Protein AF-A0A956TDM4-F1 (afdb_monomer_lite)

Secondary structure (DSSP, 8-state):
-----S-----------------------------------------S----S-GGG--TTS-TTT-HHHHHHHHHHTT----TT-S--SHHHHHHHHHHHHHHHHHHHHHH---STTSSGGG-

Foldseek 3Di:
DDDDDDDDDDDDDDDDDPDDDPDPPPPPPPPPDDPDDPPPDPPPPPPDDPPPQPPQQADCVDDCVVPVCCRRGVSVVVPDDDDPVDPDDDPVVVVVVVVVVVVVVLVVVLVVDVDDPPDPSVVD

Radius of gyration: 35.26 Å; chains: 1; bounding box: 43×90×80 Å

Structure (mmCIF, N/CA/C/O backbone):
data_AF-A0A956TDM4-F1
#
_entry.id   AF-A0A956TDM4-F1
#
loop_
_atom_site.group_PDB
_atom_site.id
_atom_site.type_symbol
_atom_site.label_atom_id
_atom_site.label_alt_id
_atom_site.label_comp_id
_atom_site.label_asym_id
_atom_site.label_entity_id
_atom_site.label_seq_id
_atom_site.pdbx_PDB_ins_code
_atom_site.Cartn_x
_atom_site.Cartn_y
_atom_site.Cartn_z
_atom_site.occupancy
_atom_site.B_iso_or_equiv
_atom_site.auth_seq_id
_atom_site.auth_comp_id
_atom_site.auth_asym_id
_atom_site.auth_atom_id
_atom_site.pdbx_PDB_model_num
ATOM 1 N N . MET A 1 1 ? 9.990 77.375 64.146 1.00 38.19 1 MET A N 1
ATOM 2 C CA . MET A 1 1 ? 9.140 78.031 63.125 1.00 38.19 1 MET A CA 1
ATOM 3 C C . MET A 1 1 ? 9.851 77.909 61.780 1.00 38.19 1 MET A C 1
ATOM 5 O O . MET A 1 1 ? 10.966 78.390 61.718 1.00 38.19 1 MET A O 1
ATOM 9 N N . ASN A 1 2 ? 9.431 77.208 60.713 1.00 35.41 2 ASN A N 1
ATOM 10 C CA . ASN A 1 2 ? 8.100 76.896 60.156 1.00 35.41 2 ASN A CA 1
ATOM 11 C C . ASN A 1 2 ? 7.187 78.137 60.166 1.00 35.41 2 ASN A C 1
ATOM 13 O O . ASN A 1 2 ? 7.035 78.739 61.220 1.00 35.41 2 ASN A O 1
ATOM 17 N N . ILE A 1 3 ? 6.577 78.579 59.063 1.00 32.47 3 ILE A N 1
ATOM 18 C CA . ILE A 1 3 ? 5.670 77.801 58.210 1.00 32.47 3 ILE A CA 1
ATOM 19 C C . ILE A 1 3 ? 5.597 78.418 56.792 1.00 32.47 3 ILE A C 1
ATOM 21 O O . ILE A 1 3 ? 5.460 79.624 56.645 1.00 32.47 3 ILE A O 1
ATOM 25 N N . GLN A 1 4 ? 5.593 77.530 55.793 1.00 33.12 4 GLN A N 1
ATOM 26 C CA . GLN A 1 4 ? 5.008 77.675 54.449 1.00 33.12 4 GLN A CA 1
ATOM 27 C C . GLN A 1 4 ? 5.740 78.515 53.403 1.00 33.12 4 GLN A C 1
ATOM 29 O O . GLN A 1 4 ? 5.851 79.728 53.448 1.00 33.12 4 GLN A O 1
ATOM 34 N N . MET A 1 5 ? 6.362 77.800 52.472 1.00 45.62 5 MET A N 1
ATOM 35 C CA . MET A 1 5 ? 5.749 77.357 51.206 1.00 45.62 5 MET A CA 1
ATOM 36 C C . MET A 1 5 ? 6.026 78.409 50.156 1.00 45.62 5 MET A C 1
ATOM 38 O O . MET A 1 5 ? 5.180 79.224 49.832 1.00 45.62 5 MET A O 1
ATOM 42 N N . LEU A 1 6 ? 7.228 78.357 49.613 1.00 45.72 6 LEU A N 1
ATOM 43 C CA . LEU A 1 6 ? 7.394 78.250 48.175 1.00 45.72 6 LEU A CA 1
ATOM 44 C C . LEU A 1 6 ? 8.882 78.031 47.932 1.00 45.72 6 LEU A C 1
ATOM 46 O O . LEU A 1 6 ? 9.715 78.791 48.411 1.00 45.72 6 LEU A O 1
ATOM 50 N N . ASN A 1 7 ? 9.191 76.993 47.169 1.00 40.78 7 ASN A N 1
ATOM 51 C CA . ASN A 1 7 ? 10.500 76.720 46.582 1.00 40.78 7 ASN A CA 1
ATOM 52 C C . ASN A 1 7 ? 11.543 76.101 47.511 1.00 40.78 7 ASN A C 1
ATOM 54 O O 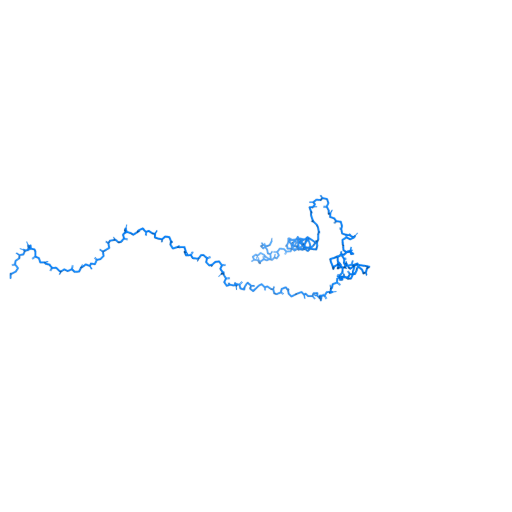. ASN A 1 7 ? 12.471 76.755 47.984 1.00 40.78 7 ASN A O 1
ATOM 58 N N . ARG A 1 8 ? 11.481 74.771 47.636 1.00 48.47 8 ARG A N 1
ATOM 59 C CA . ARG A 1 8 ? 12.685 73.975 47.874 1.00 48.47 8 ARG A CA 1
ATOM 60 C C . ARG A 1 8 ? 12.727 72.754 46.966 1.00 48.47 8 ARG A C 1
ATOM 62 O O . ARG A 1 8 ? 11.853 71.898 46.986 1.00 48.47 8 ARG A O 1
ATOM 69 N N . ASN A 1 9 ? 13.783 72.747 46.171 1.00 40.12 9 ASN A N 1
ATOM 70 C CA . ASN A 1 9 ? 14.250 71.679 45.312 1.00 40.12 9 ASN A CA 1
ATOM 71 C C . ASN A 1 9 ? 14.445 70.332 46.043 1.00 40.12 9 ASN A C 1
ATOM 73 O O . ASN A 1 9 ? 14.740 70.305 47.236 1.00 40.12 9 ASN A O 1
ATOM 77 N N . LEU A 1 10 ? 14.421 69.260 45.239 1.00 45.34 10 LEU A N 1
ATOM 78 C CA . LEU A 1 10 ? 14.871 67.883 45.500 1.00 45.34 10 LEU A CA 1
ATOM 79 C C . LEU A 1 10 ? 14.015 66.996 46.428 1.00 45.34 10 LEU A C 1
ATOM 81 O O . LEU A 1 10 ? 14.300 66.841 47.610 1.00 45.34 10 LEU A O 1
ATOM 85 N N . ALA A 1 11 ? 13.100 66.230 45.827 1.00 37.06 11 ALA A N 1
ATOM 86 C CA . ALA A 1 11 ? 12.862 64.848 46.242 1.00 37.06 11 ALA A CA 1
ATOM 87 C C . ALA A 1 11 ? 12.456 63.987 45.034 1.00 37.06 11 ALA A C 1
ATOM 89 O O . ALA A 1 11 ? 11.389 64.164 44.461 1.00 37.06 11 ALA A O 1
ATOM 90 N N . LEU A 1 12 ? 13.346 63.059 44.675 1.00 43.34 12 LEU A N 1
ATOM 91 C CA . LEU A 1 12 ? 13.085 61.808 43.962 1.00 43.34 12 LEU A CA 1
ATOM 92 C C . LEU A 1 12 ? 12.216 61.871 42.691 1.00 43.34 12 LEU A C 1
ATOM 94 O O . LEU A 1 12 ? 11.005 61.671 42.718 1.00 43.34 12 LEU A O 1
ATOM 98 N N . ALA A 1 13 ? 12.891 61.934 41.541 1.00 45.09 13 ALA A N 1
ATOM 99 C CA . ALA A 1 13 ? 12.366 61.388 40.296 1.00 45.09 13 ALA A CA 1
ATOM 100 C C . ALA A 1 13 ? 12.082 59.881 40.474 1.00 45.09 13 ALA A C 1
ATOM 102 O O . ALA A 1 13 ? 12.990 59.049 40.473 1.00 45.09 13 ALA A O 1
ATOM 103 N N . ARG A 1 14 ? 10.810 59.525 40.663 1.00 51.81 14 ARG A N 1
ATOM 104 C CA . ARG A 1 14 ? 10.321 58.144 40.659 1.00 51.81 14 ARG A CA 1
ATOM 105 C C . ARG A 1 14 ? 8.981 58.085 39.921 1.00 51.81 14 ARG A C 1
ATOM 107 O O . ARG A 1 14 ? 8.008 58.650 40.399 1.00 51.81 14 ARG A O 1
ATOM 114 N N . ARG A 1 15 ? 8.969 57.271 38.853 1.00 44.25 15 ARG A N 1
ATOM 115 C CA . ARG A 1 15 ? 7.816 56.649 38.154 1.00 44.25 15 ARG A CA 1
ATOM 116 C C . ARG A 1 15 ? 7.076 57.560 37.157 1.00 44.25 15 ARG A C 1
ATOM 118 O O . ARG A 1 15 ? 6.467 58.541 37.541 1.00 44.25 15 ARG A O 1
ATOM 125 N N . ALA A 1 16 ? 7.284 57.326 35.855 1.00 42.00 16 ALA A N 1
ATOM 126 C CA . ALA A 1 16 ? 6.463 56.477 34.957 1.00 42.00 16 ALA A CA 1
ATOM 127 C C . ALA A 1 16 ? 5.384 57.336 34.256 1.00 42.00 16 ALA A C 1
ATOM 129 O O . ALA A 1 16 ? 4.594 57.982 34.921 1.00 42.00 16 ALA A O 1
ATOM 130 N N . CYS A 1 17 ? 5.349 57.481 32.932 1.00 35.09 17 CYS A N 1
ATOM 131 C CA . CYS A 1 17 ? 5.120 56.419 31.955 1.00 35.09 17 CYS A CA 1
ATOM 132 C C . CYS A 1 17 ? 6.031 56.551 30.726 1.00 35.09 17 CYS A C 1
ATOM 134 O O . CYS A 1 17 ? 6.034 57.568 30.037 1.00 35.09 17 CYS A O 1
ATOM 136 N N . ALA A 1 18 ? 6.764 55.481 30.426 1.00 47.44 18 ALA A N 1
ATOM 137 C CA . ALA A 1 18 ? 7.431 55.277 29.149 1.00 47.44 18 ALA A CA 1
ATOM 138 C C . ALA A 1 18 ? 6.398 54.734 28.146 1.00 47.44 18 ALA A C 1
ATOM 140 O O . ALA A 1 18 ? 6.145 53.536 28.112 1.00 47.44 18 ALA A O 1
ATOM 141 N N . ALA A 1 19 ? 5.757 55.615 27.378 1.00 46.25 19 ALA A N 1
ATOM 142 C CA . ALA A 1 19 ? 4.799 55.229 26.334 1.00 46.25 19 ALA A CA 1
ATOM 143 C C . ALA A 1 19 ? 5.049 55.963 25.008 1.00 46.25 19 ALA A C 1
ATOM 145 O O . ALA A 1 19 ? 4.124 56.235 24.252 1.00 46.25 19 ALA A O 1
ATOM 146 N N . CYS A 1 20 ? 6.305 56.303 24.716 1.00 40.69 20 CYS A N 1
ATOM 147 C CA . CYS A 1 20 ? 6.675 56.789 23.393 1.00 40.69 20 CYS A CA 1
ATOM 148 C C . CYS A 1 20 ? 8.077 56.297 23.028 1.00 40.69 20 CYS A C 1
ATOM 150 O O . CYS A 1 20 ? 9.061 57.029 23.084 1.00 40.69 20 CYS A O 1
ATOM 152 N N . GLN A 1 21 ? 8.161 55.011 22.699 1.00 46.41 21 GLN A N 1
ATOM 153 C CA . GLN A 1 21 ? 9.193 54.497 21.810 1.00 46.41 21 GLN A CA 1
ATOM 154 C C . GLN A 1 21 ? 8.482 53.719 20.699 1.00 46.41 21 GLN A C 1
ATOM 156 O O . GLN A 1 21 ? 7.604 52.909 21.011 1.00 46.41 21 GLN A O 1
ATOM 161 N N . PRO A 1 22 ? 8.818 53.967 19.419 1.00 41.00 22 PRO A N 1
ATOM 162 C CA . PRO A 1 22 ? 8.337 53.132 18.333 1.00 41.00 22 PRO A CA 1
ATOM 163 C C . PRO A 1 22 ? 8.829 51.709 18.595 1.00 41.00 22 PRO A C 1
ATOM 165 O O . PRO A 1 22 ? 10.025 51.482 18.796 1.00 41.00 22 PRO A O 1
ATOM 168 N N . GLN A 1 23 ? 7.884 50.774 18.648 1.00 36.34 23 GLN A N 1
ATOM 169 C CA . GLN A 1 23 ? 8.161 49.348 18.703 1.00 36.34 23 GLN A CA 1
ATOM 170 C C . GLN A 1 23 ? 9.026 49.019 17.480 1.00 36.34 23 GLN A C 1
ATOM 172 O O . GLN A 1 23 ? 8.543 49.029 16.351 1.00 36.34 23 GLN A O 1
ATOM 177 N N . ARG A 1 24 ? 10.326 48.781 17.684 1.00 41.50 24 ARG A N 1
ATOM 178 C CA . ARG A 1 24 ? 11.063 47.939 16.746 1.00 41.50 24 ARG A CA 1
ATOM 179 C C . ARG A 1 24 ? 10.437 46.569 16.911 1.00 41.50 24 ARG A C 1
ATOM 181 O O . ARG A 1 24 ? 10.501 46.018 18.006 1.00 41.50 24 ARG A O 1
ATOM 188 N N . GLU A 1 25 ? 9.785 46.083 15.867 1.00 42.78 25 GLU A N 1
ATOM 189 C CA . GLU A 1 25 ? 9.378 44.690 15.782 1.00 42.78 25 GLU A CA 1
ATOM 190 C C . GLU A 1 25 ? 10.650 43.857 15.925 1.00 42.78 25 GLU A C 1
ATOM 192 O O . GLU A 1 25 ? 11.476 43.757 15.015 1.00 42.78 25 GLU A O 1
ATOM 197 N N . ASP A 1 26 ? 10.855 43.349 17.136 1.00 46.91 26 ASP A N 1
ATOM 198 C CA . ASP A 1 26 ? 11.736 42.231 17.380 1.00 46.91 26 ASP A CA 1
ATOM 199 C C . ASP A 1 26 ? 11.176 41.112 16.509 1.00 46.91 26 ASP A C 1
ATOM 201 O O . ASP A 1 26 ? 10.111 40.556 16.787 1.00 46.91 26 ASP A O 1
ATOM 205 N N . THR A 1 27 ? 11.852 40.831 15.396 1.00 45.53 27 THR A N 1
ATOM 206 C CA . THR A 1 27 ? 11.679 39.577 14.666 1.00 45.53 27 THR A CA 1
ATOM 207 C C . THR A 1 27 ? 12.272 38.485 15.546 1.00 45.53 27 THR A C 1
ATOM 209 O O . THR A 1 27 ? 13.290 37.871 15.232 1.00 45.53 27 THR A O 1
ATOM 212 N N . GLY A 1 28 ? 11.626 38.282 16.697 1.00 44.16 28 GLY A N 1
ATOM 213 C CA . GLY A 1 28 ? 11.857 37.181 17.594 1.00 44.16 28 GLY A CA 1
ATOM 214 C C . GLY A 1 28 ? 11.682 35.942 16.749 1.00 44.16 28 GLY A C 1
ATOM 215 O O . GLY A 1 28 ? 10.588 35.656 16.258 1.00 44.16 28 GLY A O 1
ATOM 216 N N . LYS A 1 29 ? 12.798 35.263 16.496 1.00 47.00 29 LYS A N 1
ATOM 217 C CA . LYS A 1 29 ? 12.801 33.959 15.857 1.00 47.00 29 LYS A CA 1
ATOM 218 C C . LYS A 1 29 ? 11.757 33.113 16.565 1.00 47.00 29 LYS A C 1
ATOM 220 O O . LYS A 1 29 ? 11.885 32.808 17.749 1.00 47.00 29 LYS A O 1
ATOM 225 N N . VAL A 1 30 ? 10.711 32.753 15.839 1.00 49.50 30 VAL A N 1
ATOM 226 C CA . VAL A 1 30 ? 9.825 31.681 16.260 1.00 49.50 30 VAL A CA 1
ATOM 227 C C . VAL A 1 30 ? 10.642 30.411 16.053 1.00 49.50 30 VAL A C 1
ATOM 229 O O . VAL A 1 30 ? 10.662 29.838 14.965 1.00 49.50 30 VAL A O 1
ATOM 232 N N . ASP A 1 31 ? 11.417 30.037 17.068 1.00 51.41 31 ASP A N 1
ATOM 233 C CA . ASP A 1 31 ? 12.149 28.779 17.089 1.00 51.41 31 ASP A CA 1
ATOM 234 C C . ASP A 1 31 ? 11.118 27.652 17.234 1.00 51.41 31 ASP A C 1
ATOM 236 O O . ASP A 1 31 ? 10.825 27.154 18.320 1.00 51.41 31 ASP A O 1
ATOM 240 N N . PHE A 1 32 ? 10.538 27.248 16.102 1.00 56.50 32 PHE A N 1
ATOM 241 C CA . PHE A 1 32 ? 9.802 25.996 15.953 1.00 56.50 32 PHE A CA 1
ATOM 242 C C . PHE A 1 32 ? 10.786 24.818 16.002 1.00 56.50 32 PHE A C 1
ATOM 244 O O . PHE A 1 32 ? 10.951 24.065 15.047 1.00 56.50 32 PHE A O 1
ATOM 251 N N . TYR A 1 33 ? 11.456 24.655 17.137 1.00 60.78 33 TYR A N 1
ATOM 252 C CA . TYR A 1 33 ? 12.060 23.397 17.535 1.00 60.78 33 TYR A CA 1
ATOM 253 C C . TYR A 1 33 ? 11.554 23.082 18.933 1.00 60.78 33 TYR A C 1
ATOM 255 O O . TYR A 1 33 ? 12.128 23.494 19.940 1.00 60.78 33 TYR A O 1
ATOM 263 N N . GLN A 1 34 ? 10.445 22.348 19.003 1.00 60.31 34 GLN A N 1
ATOM 264 C CA . GLN A 1 34 ? 10.175 21.616 20.229 1.00 60.31 34 GLN A CA 1
ATOM 265 C C . GLN A 1 34 ? 11.252 20.528 20.342 1.00 60.31 34 GLN A C 1
ATOM 267 O O . GLN A 1 34 ? 11.384 19.729 19.409 1.00 60.31 34 GLN A O 1
ATOM 272 N N . PRO A 1 35 ? 12.020 20.457 21.448 1.00 61.06 35 PRO A N 1
ATOM 273 C CA . PRO A 1 35 ? 12.745 19.235 21.746 1.00 61.06 35 PRO A CA 1
ATOM 274 C C . PRO A 1 35 ? 11.707 18.115 21.782 1.00 61.06 35 PRO A C 1
ATOM 276 O O . PRO A 1 35 ? 10.659 18.259 22.410 1.00 61.06 35 PRO A O 1
ATOM 279 N N . SER A 1 36 ? 11.966 17.039 21.043 1.00 66.00 36 SER A N 1
ATOM 280 C CA . SER A 1 36 ? 11.059 15.904 20.902 1.00 66.00 36 SER A CA 1
ATOM 281 C C . SER A 1 36 ? 10.541 15.453 22.268 1.00 66.00 36 SER A C 1
ATOM 283 O O . SER A 1 36 ? 11.268 14.807 23.028 1.00 66.00 36 SER A O 1
ATOM 285 N N . VAL A 1 37 ? 9.286 15.782 22.578 1.00 60.28 37 VAL A N 1
ATOM 286 C CA . VAL A 1 37 ? 8.566 15.164 23.685 1.00 60.28 37 VAL A CA 1
ATOM 287 C C . VAL A 1 37 ? 8.443 13.693 23.317 1.00 60.28 37 VAL A C 1
ATOM 289 O O . VAL A 1 37 ? 7.794 13.336 22.334 1.00 60.28 37 VAL A O 1
ATOM 292 N N . ARG A 1 38 ? 9.119 12.828 24.073 1.00 61.50 38 ARG A N 1
ATOM 293 C CA . ARG A 1 38 ? 8.938 11.388 23.944 1.00 61.50 38 ARG A CA 1
ATOM 294 C C . ARG A 1 38 ? 7.564 11.070 24.521 1.00 61.50 38 ARG A C 1
ATOM 296 O O . ARG A 1 38 ? 7.412 10.981 25.733 1.00 61.50 38 ARG A O 1
ATOM 303 N N . LEU A 1 39 ? 6.564 10.919 23.658 1.00 58.31 39 LEU A N 1
ATOM 304 C CA . LEU A 1 39 ? 5.362 10.192 24.037 1.00 58.31 39 LEU A CA 1
ATOM 305 C C . LEU A 1 39 ? 5.814 8.748 24.250 1.00 58.31 39 LEU A C 1
ATOM 307 O O . LEU A 1 39 ? 6.130 8.046 23.288 1.00 58.31 39 LEU A O 1
ATOM 311 N N . GLU A 1 40 ? 5.943 8.330 25.506 1.00 58.28 40 GLU A N 1
ATOM 312 C CA . GLU A 1 40 ? 6.150 6.928 25.866 1.00 58.28 40 GLU A CA 1
ATOM 313 C C . GLU A 1 40 ? 4.850 6.162 25.586 1.00 58.28 40 GLU A C 1
ATOM 315 O O . GLU A 1 40 ? 4.106 5.782 26.481 1.00 58.28 40 GLU A O 1
ATOM 320 N N . GLY A 1 41 ? 4.537 6.003 24.300 1.00 67.56 41 GLY A N 1
ATOM 321 C CA . GLY A 1 41 ? 3.537 5.058 23.836 1.00 67.56 41 GLY A CA 1
ATOM 322 C C . GLY A 1 41 ? 4.080 3.630 23.937 1.00 67.56 41 GLY A C 1
ATOM 323 O O . GLY A 1 41 ? 5.302 3.434 23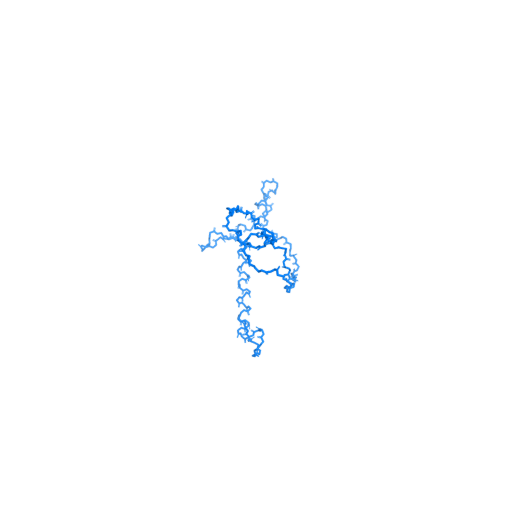.962 1.00 67.56 41 GLY A O 1
ATOM 324 N N . PRO A 1 42 ? 3.200 2.615 23.985 1.00 66.50 42 PRO A N 1
ATOM 325 C CA . PRO A 1 42 ? 3.623 1.223 23.951 1.00 66.50 42 PRO A CA 1
ATOM 326 C C . PRO A 1 42 ? 4.563 1.003 22.765 1.00 66.50 42 PRO A C 1
ATOM 328 O O . PRO A 1 42 ? 4.279 1.414 21.637 1.00 66.50 42 PRO A O 1
ATOM 331 N N . SER A 1 43 ? 5.712 0.372 23.020 1.00 60.41 43 SER A N 1
ATOM 332 C CA . SER A 1 43 ? 6.643 0.047 21.950 1.00 60.41 43 SER A CA 1
ATOM 333 C C . SER A 1 43 ? 5.963 -0.962 21.030 1.00 60.41 43 SER A C 1
ATOM 335 O O . SER A 1 43 ? 5.895 -2.148 21.361 1.00 60.41 43 SER A O 1
ATOM 337 N N . LEU A 1 44 ? 5.484 -0.507 19.873 1.00 62.41 44 LEU A N 1
ATOM 338 C CA . LEU A 1 44 ? 5.113 -1.372 18.760 1.00 62.41 44 LEU A CA 1
ATOM 339 C C . LEU A 1 44 ? 6.405 -1.951 18.179 1.00 62.41 44 LEU A C 1
ATOM 341 O O . LEU A 1 44 ? 6.851 -1.585 17.094 1.00 62.41 44 LEU A O 1
ATOM 345 N N . ARG A 1 45 ? 7.077 -2.809 18.956 1.00 61.00 45 ARG A N 1
ATOM 346 C CA . ARG A 1 45 ? 8.167 -3.623 18.436 1.00 61.00 45 ARG A CA 1
ATOM 347 C C . ARG A 1 45 ? 7.543 -4.476 17.340 1.00 61.00 45 ARG A C 1
ATOM 349 O O . ARG A 1 45 ? 6.577 -5.178 17.640 1.00 61.00 45 ARG A O 1
ATOM 356 N N . PRO A 1 46 ? 8.052 -4.424 16.100 1.00 61.41 46 PRO A N 1
ATOM 357 C CA . PRO A 1 46 ? 7.617 -5.352 15.076 1.00 61.41 46 PRO A CA 1
ATOM 358 C C . PRO A 1 46 ? 7.829 -6.767 15.618 1.00 61.41 46 PRO A C 1
ATOM 360 O O . PRO A 1 46 ? 8.960 -7.190 15.843 1.00 61.41 46 PRO A O 1
ATOM 363 N N . THR A 1 47 ? 6.739 -7.465 15.919 1.00 62.44 47 THR A N 1
ATOM 364 C CA . THR A 1 47 ? 6.770 -8.855 16.394 1.00 62.44 47 THR A CA 1
ATOM 365 C C . THR A 1 47 ? 7.073 -9.815 15.248 1.00 62.44 47 THR A C 1
ATOM 367 O O . THR A 1 47 ? 7.517 -10.937 15.478 1.00 62.44 47 THR A O 1
ATOM 370 N N . ALA A 1 48 ? 6.881 -9.362 14.006 1.00 67.25 48 ALA A N 1
ATOM 371 C CA . ALA A 1 48 ? 7.236 -10.102 12.812 1.00 67.25 48 ALA A CA 1
ATOM 372 C C . ALA A 1 48 ? 8.714 -9.870 12.440 1.00 67.25 48 ALA A C 1
ATOM 374 O O . ALA A 1 48 ? 9.144 -8.714 12.346 1.00 67.25 48 ALA A O 1
ATOM 375 N N . PRO A 1 49 ? 9.494 -10.937 12.177 1.00 66.25 49 PRO A N 1
ATOM 376 C CA . PRO A 1 49 ? 10.826 -10.793 11.609 1.00 66.25 49 PRO A CA 1
ATOM 377 C C . PRO A 1 49 ? 10.741 -10.059 10.265 1.00 66.25 49 PRO A C 1
ATOM 379 O O . PRO A 1 49 ? 9.831 -10.299 9.468 1.00 66.25 49 PRO A O 1
ATOM 382 N N . TYR A 1 50 ? 11.698 -9.165 10.002 1.00 68.62 50 TYR A N 1
ATOM 383 C CA . TYR A 1 50 ? 11.817 -8.517 8.698 1.00 68.62 50 TYR A CA 1
ATOM 384 C C . TYR A 1 50 ? 12.007 -9.599 7.629 1.00 68.62 50 TYR A C 1
ATOM 386 O O . TYR A 1 50 ? 13.043 -10.258 7.584 1.00 68.62 50 TYR A O 1
ATOM 394 N N . ALA A 1 51 ? 11.004 -9.785 6.770 1.00 76.38 51 ALA A N 1
ATOM 395 C CA . ALA A 1 51 ? 10.978 -10.855 5.771 1.00 76.38 51 ALA A CA 1
ATOM 396 C C . ALA A 1 51 ? 11.976 -10.650 4.609 1.00 76.38 51 ALA A C 1
ATOM 398 O O . ALA A 1 51 ? 12.006 -11.443 3.668 1.00 76.38 51 ALA A O 1
ATOM 399 N N . GLY A 1 52 ? 12.808 -9.605 4.665 1.00 86.88 52 GLY A N 1
ATOM 400 C CA . GLY A 1 52 ? 13.696 -9.231 3.573 1.00 86.88 52 GLY A CA 1
ATOM 401 C C . GLY A 1 52 ? 12.971 -8.481 2.457 1.00 86.88 52 GLY A C 1
ATOM 402 O O . GLY A 1 52 ? 11.773 -8.198 2.524 1.00 86.88 52 GLY A O 1
ATOM 403 N N . TYR A 1 53 ? 13.724 -8.163 1.404 1.00 91.25 53 TYR A N 1
ATOM 404 C CA . TYR A 1 53 ? 13.153 -7.629 0.175 1.00 91.25 53 TYR A CA 1
ATOM 405 C C . TYR A 1 53 ? 12.416 -8.742 -0.594 1.00 91.25 53 TYR A C 1
ATOM 407 O O . TYR A 1 53 ? 13.005 -9.803 -0.835 1.00 91.25 53 TYR A O 1
ATOM 415 N N . PRO A 1 54 ? 11.153 -8.537 -1.001 1.00 91.06 54 PRO A N 1
ATOM 416 C CA . PRO A 1 54 ? 10.392 -9.549 -1.722 1.00 91.06 54 PRO A CA 1
ATOM 417 C C . PRO A 1 54 ? 10.993 -9.797 -3.109 1.00 91.06 54 PRO A C 1
ATOM 419 O O . PRO A 1 54 ? 10.944 -8.946 -3.993 1.00 91.06 54 PRO A O 1
ATOM 422 N N . ARG A 1 55 ? 11.517 -11.008 -3.331 1.00 94.00 55 ARG A N 1
ATOM 423 C CA . ARG A 1 55 ? 12.133 -11.396 -4.615 1.00 94.00 55 ARG A CA 1
ATOM 424 C C . ARG A 1 55 ? 11.180 -11.295 -5.806 1.00 94.00 55 ARG A C 1
ATOM 426 O O . ARG A 1 55 ? 11.642 -11.079 -6.915 1.00 94.00 55 ARG A O 1
ATOM 433 N N . SER A 1 56 ? 9.871 -11.399 -5.577 1.00 94.12 56 SER A N 1
ATOM 434 C CA . SER A 1 56 ? 8.839 -11.224 -6.607 1.00 94.12 56 SER A CA 1
ATOM 435 C C . SER A 1 56 ? 8.725 -9.796 -7.148 1.00 94.12 56 SER A C 1
ATOM 437 O O . SER A 1 56 ? 7.937 -9.554 -8.056 1.00 94.12 56 SER A O 1
ATOM 439 N N . TYR A 1 57 ? 9.439 -8.830 -6.565 1.00 95.69 57 TYR A N 1
ATOM 440 C CA . TYR A 1 57 ? 9.445 -7.451 -7.049 1.00 95.69 57 TYR A CA 1
ATOM 441 C C . TYR A 1 57 ? 10.546 -7.250 -8.092 1.00 95.69 57 TYR A C 1
ATOM 443 O O . TYR A 1 57 ? 10.410 -6.376 -8.942 1.00 95.69 57 TYR A O 1
ATOM 451 N N . LEU A 1 58 ? 11.582 -8.095 -8.057 1.00 97.31 58 LEU A N 1
ATOM 452 C CA . LEU A 1 58 ? 12.729 -8.004 -8.945 1.00 97.31 58 LEU A CA 1
ATOM 453 C C . LEU A 1 58 ? 12.363 -8.401 -10.380 1.00 97.31 58 LEU A C 1
ATOM 455 O O . LEU A 1 58 ? 11.654 -9.385 -10.593 1.00 97.31 58 LEU A O 1
ATOM 459 N N . ASP A 1 59 ? 12.932 -7.690 -11.350 1.00 97.75 59 ASP A N 1
ATOM 460 C CA . ASP A 1 59 ? 13.069 -8.133 -12.738 1.00 97.75 59 ASP A CA 1
ATOM 461 C C . ASP A 1 59 ? 14.532 -8.545 -12.990 1.00 97.75 59 ASP A C 1
ATOM 463 O O . ASP A 1 59 ? 15.382 -7.696 -13.277 1.00 97.75 59 ASP A O 1
ATOM 467 N N . PRO A 1 60 ? 14.866 -9.844 -12.880 1.00 96.50 60 PRO A N 1
ATOM 468 C CA . PRO A 1 60 ? 16.244 -10.313 -12.996 1.00 96.50 60 PRO A CA 1
ATOM 469 C C . PRO A 1 60 ? 16.807 -10.220 -14.421 1.00 96.50 60 PRO A C 1
ATOM 471 O O . PRO A 1 60 ? 18.011 -10.400 -14.601 1.00 96.50 60 PRO A O 1
ATOM 474 N N . ASN A 1 61 ? 15.972 -9.951 -15.432 1.00 97.06 61 ASN A N 1
ATOM 475 C CA . ASN A 1 61 ? 16.432 -9.787 -16.811 1.00 97.06 61 ASN A CA 1
ATOM 476 C C . ASN A 1 61 ? 17.008 -8.389 -17.061 1.00 97.06 61 ASN A C 1
ATOM 478 O O . ASN A 1 61 ? 17.778 -8.192 -18.005 1.00 97.06 61 ASN A O 1
ATOM 482 N N . THR A 1 62 ? 16.666 -7.420 -16.211 1.00 97.69 62 THR A N 1
ATOM 483 C CA . THR A 1 62 ? 17.188 -6.062 -16.306 1.00 97.69 62 THR A CA 1
ATOM 484 C C . THR A 1 62 ? 18.495 -5.937 -15.530 1.00 97.69 62 THR A C 1
ATOM 486 O O . THR A 1 62 ? 18.576 -6.220 -14.340 1.00 97.69 62 THR A O 1
ATOM 489 N N . SER A 1 63 ? 19.556 -5.487 -16.201 1.00 97.44 63 SER A N 1
ATOM 490 C CA . SER A 1 63 ? 20.845 -5.249 -15.546 1.00 97.44 63 SER A CA 1
ATOM 491 C C . SER A 1 63 ? 20.736 -4.099 -14.527 1.00 97.44 63 SER A C 1
ATOM 493 O O . SER A 1 63 ? 20.477 -2.967 -14.950 1.00 97.44 63 SER A O 1
ATOM 495 N N . PRO A 1 64 ? 21.060 -4.305 -13.234 1.00 97.56 64 PRO A N 1
ATOM 496 C CA . PRO A 1 64 ? 20.943 -3.269 -12.201 1.00 97.56 64 PRO A CA 1
ATOM 497 C C . PRO A 1 64 ? 21.849 -2.057 -12.445 1.00 97.56 64 PRO A C 1
ATOM 499 O O . PRO A 1 64 ? 21.521 -0.949 -12.037 1.00 97.56 64 PRO A O 1
ATOM 502 N N . SER A 1 65 ? 22.979 -2.237 -13.135 1.00 97.88 65 SER A N 1
ATOM 503 C CA . SER A 1 65 ? 23.877 -1.131 -13.503 1.00 97.88 65 SER A CA 1
ATOM 504 C C . SER A 1 65 ? 23.336 -0.242 -14.628 1.00 97.88 65 SER A C 1
ATOM 506 O O . SER A 1 65 ? 23.894 0.825 -14.862 1.00 97.88 65 SER A O 1
ATOM 508 N N . LYS A 1 66 ? 22.306 -0.691 -15.360 1.00 98.12 66 LYS A N 1
ATOM 509 C CA . LYS A 1 66 ? 21.690 0.063 -16.464 1.00 98.12 66 LYS A CA 1
ATOM 510 C C . LYS A 1 66 ? 20.414 0.758 -16.010 1.00 98.12 66 LYS A C 1
ATOM 512 O O . LYS A 1 66 ? 20.249 1.941 -16.273 1.00 98.12 66 LYS A O 1
ATOM 517 N N . ASP A 1 67 ? 19.550 0.018 -15.324 1.00 98.19 67 ASP A N 1
ATOM 518 C CA . ASP A 1 67 ? 18.325 0.541 -14.735 1.00 98.19 67 ASP A CA 1
ATOM 519 C C . ASP A 1 67 ? 18.038 -0.206 -13.431 1.00 98.19 67 ASP A C 1
ATOM 521 O O . ASP A 1 67 ? 17.522 -1.327 -13.409 1.00 98.19 67 ASP A O 1
ATOM 525 N N . PHE A 1 68 ? 18.431 0.413 -12.320 1.00 98.06 68 PHE A N 1
ATOM 526 C CA . PHE A 1 68 ? 18.211 -0.171 -11.006 1.00 98.06 68 PHE A CA 1
ATOM 527 C C . PHE A 1 68 ? 16.735 -0.143 -10.600 1.00 98.06 68 PHE A C 1
ATOM 529 O O . PHE A 1 68 ? 16.304 -1.019 -9.853 1.00 98.06 68 PHE A O 1
ATOM 536 N N . TYR A 1 69 ? 15.959 0.8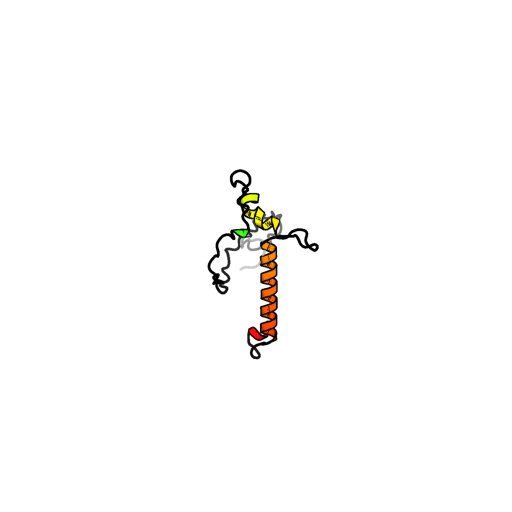37 -11.081 1.00 97.19 69 TYR A N 1
ATOM 537 C CA . TYR A 1 69 ? 14.538 0.935 -10.760 1.00 97.19 69 TYR A CA 1
ATOM 538 C C . TYR A 1 69 ? 13.789 -0.248 -11.364 1.00 97.19 69 TYR A C 1
ATOM 540 O O . TYR A 1 69 ? 13.128 -0.983 -10.634 1.00 97.19 69 TYR A O 1
ATOM 548 N N . GLN A 1 70 ? 13.985 -0.492 -12.659 1.00 98.19 70 GLN A N 1
ATOM 549 C CA . GLN A 1 70 ? 13.379 -1.622 -13.349 1.00 98.19 70 GLN A CA 1
ATOM 550 C C . GLN A 1 70 ? 13.883 -2.960 -12.791 1.00 98.19 70 GLN A C 1
ATOM 552 O O . GLN A 1 70 ? 13.074 -3.845 -12.537 1.00 98.19 70 GLN A O 1
ATOM 557 N N . TYR A 1 71 ? 15.182 -3.113 -12.500 1.00 98.25 71 TYR A N 1
ATOM 558 C CA . TYR A 1 71 ? 15.683 -4.327 -11.839 1.00 98.25 71 TYR A CA 1
ATOM 559 C C . TYR A 1 71 ? 15.012 -4.569 -10.480 1.00 98.25 71 TYR A C 1
ATOM 561 O O . TYR A 1 71 ? 14.629 -5.696 -10.171 1.00 98.25 71 TYR A O 1
ATOM 569 N N . ALA A 1 72 ? 14.882 -3.530 -9.652 1.00 97.31 72 ALA A N 1
ATOM 570 C CA . ALA A 1 72 ? 14.350 -3.672 -8.306 1.00 97.31 72 ALA A CA 1
ATOM 571 C C . ALA A 1 72 ? 12.828 -3.873 -8.302 1.00 97.31 72 ALA A C 1
ATOM 573 O O . ALA A 1 72 ? 12.340 -4.724 -7.568 1.00 97.31 72 ALA A O 1
ATOM 574 N N . LEU A 1 73 ? 12.087 -3.096 -9.096 1.00 97.00 73 LEU A N 1
ATOM 575 C CA . LEU A 1 73 ? 10.628 -2.974 -9.022 1.00 97.00 73 LEU A CA 1
ATOM 576 C C . LEU A 1 73 ? 9.883 -3.481 -10.262 1.00 97.00 73 LEU A C 1
ATOM 578 O O . LEU A 1 73 ? 8.657 -3.528 -10.225 1.00 97.00 73 LEU A O 1
ATOM 582 N N . GLY A 1 74 ? 10.560 -3.900 -11.329 1.00 97.19 74 GLY A N 1
ATOM 583 C CA . GLY A 1 74 ? 9.911 -4.289 -12.586 1.00 97.19 74 GLY A CA 1
ATOM 584 C C . GLY A 1 74 ? 8.914 -5.442 -12.436 1.00 97.19 74 GLY A C 1
ATOM 585 O O . GLY A 1 74 ? 7.832 -5.411 -13.020 1.00 97.19 74 GLY A O 1
ATOM 586 N N . GLY A 1 75 ? 9.206 -6.420 -11.573 1.00 97.19 75 GLY A N 1
ATOM 587 C CA . GLY A 1 75 ? 8.262 -7.488 -11.227 1.00 97.19 75 GLY A CA 1
ATOM 588 C C . GLY A 1 75 ? 7.078 -7.004 -10.378 1.00 97.19 75 GLY A C 1
ATOM 589 O O . GLY A 1 75 ? 5.995 -7.588 -10.419 1.00 97.19 75 GLY A O 1
ATOM 590 N N . TYR A 1 76 ? 7.251 -5.924 -9.608 1.00 96.12 76 TYR A N 1
ATOM 591 C CA . TYR A 1 76 ? 6.153 -5.259 -8.905 1.00 96.12 76 TYR A CA 1
ATOM 592 C C . TYR A 1 76 ? 5.263 -4.465 -9.858 1.00 96.12 76 TYR A C 1
ATOM 594 O O . TYR A 1 76 ? 4.042 -4.590 -9.774 1.00 96.12 76 TYR A O 1
ATOM 602 N N . GLU A 1 77 ? 5.848 -3.680 -10.758 1.00 95.00 77 GLU A N 1
ATOM 603 C CA . GLU A 1 77 ? 5.095 -2.873 -11.718 1.00 95.00 77 GLU A CA 1
ATOM 604 C C . GLU A 1 77 ? 4.290 -3.743 -12.680 1.00 95.00 77 GLU A C 1
ATOM 606 O O . GLU A 1 77 ? 3.103 -3.498 -12.867 1.00 95.00 77 GLU A O 1
ATOM 611 N N . ALA A 1 78 ? 4.879 -4.827 -13.194 1.00 95.38 78 ALA A N 1
ATOM 612 C CA . ALA A 1 78 ? 4.206 -5.722 -14.136 1.00 95.38 78 ALA A CA 1
ATOM 613 C C . ALA A 1 78 ? 2.922 -6.371 -13.583 1.00 95.38 78 ALA A C 1
ATOM 615 O O . ALA A 1 78 ? 2.056 -6.773 -14.355 1.00 95.38 78 ALA A O 1
ATOM 616 N N . ARG A 1 79 ? 2.794 -6.497 -12.255 1.00 94.25 79 ARG A N 1
ATOM 617 C CA . ARG A 1 79 ? 1.641 -7.139 -11.600 1.00 94.25 79 ARG A CA 1
ATOM 618 C C . ARG A 1 79 ? 0.707 -6.170 -10.877 1.00 94.25 79 ARG A C 1
ATOM 620 O O . ARG A 1 79 ? -0.350 -6.592 -10.417 1.00 94.25 79 ARG A O 1
ATOM 627 N N . THR A 1 80 ? 1.135 -4.927 -10.664 1.00 94.38 80 THR A N 1
ATOM 628 C CA . THR A 1 80 ? 0.397 -3.973 -9.833 1.00 94.38 80 THR A CA 1
ATOM 629 C C . THR A 1 80 ? -0.316 -2.977 -10.724 1.00 94.38 80 THR A C 1
ATOM 631 O O . THR A 1 80 ? 0.290 -2.042 -11.238 1.00 94.38 80 THR A O 1
ATOM 634 N N . GLU A 1 81 ? -1.624 -3.149 -10.854 1.00 93.81 81 GLU A N 1
ATOM 635 C CA . GLU A 1 81 ? -2.480 -2.183 -11.529 1.00 93.81 81 GLU A CA 1
ATOM 636 C C . GLU A 1 81 ? -2.784 -0.989 -10.613 1.00 93.81 81 GLU A C 1
ATOM 638 O O . GLU A 1 81 ? -2.875 -1.127 -9.389 1.00 93.81 81 GLU A O 1
ATOM 643 N N . ILE A 1 82 ? -2.925 0.199 -11.206 1.00 94.75 82 ILE A N 1
ATOM 644 C CA . ILE A 1 82 ? -3.433 1.376 -10.503 1.00 94.75 82 ILE A CA 1
ATOM 645 C C . ILE A 1 82 ? -4.964 1.312 -10.565 1.00 94.75 82 ILE A C 1
ATOM 647 O O . ILE A 1 82 ? -5.513 1.403 -11.663 1.00 94.75 82 ILE A O 1
ATOM 651 N N . PRO A 1 83 ? -5.665 1.179 -9.424 1.00 94.00 83 PRO A N 1
ATOM 652 C CA . PRO A 1 83 ? -7.123 1.179 -9.400 1.00 94.00 83 PRO A CA 1
ATOM 653 C C . PRO A 1 83 ? -7.711 2.449 -10.031 1.00 94.00 83 PRO A C 1
ATOM 655 O O . PRO A 1 83 ? -7.159 3.539 -9.870 1.00 94.00 83 PRO A O 1
ATOM 658 N N . ALA A 1 84 ? -8.847 2.317 -10.721 1.00 96.69 84 ALA A N 1
ATOM 659 C CA . ALA A 1 84 ? -9.461 3.405 -11.491 1.00 96.69 84 ALA A CA 1
ATOM 660 C C . ALA A 1 84 ? -9.871 4.629 -10.645 1.00 96.69 84 ALA A C 1
ATOM 662 O O . ALA A 1 84 ? -9.993 5.734 -11.169 1.00 96.69 84 ALA A O 1
ATOM 663 N N . ASP A 1 85 ? -10.061 4.456 -9.338 1.00 96.25 85 ASP A N 1
ATOM 664 C CA . ASP A 1 85 ? -10.370 5.517 -8.377 1.00 96.25 85 ASP A CA 1
ATOM 665 C C . ASP A 1 85 ? -9.132 6.329 -7.951 1.00 96.25 85 ASP A C 1
ATOM 667 O O . ASP A 1 85 ? -9.238 7.233 -7.118 1.00 96.25 85 ASP A O 1
ATOM 671 N N . ARG A 1 86 ? -7.937 6.019 -8.479 1.00 92.62 86 ARG A N 1
ATOM 672 C CA . ARG A 1 86 ? -6.672 6.563 -7.969 1.00 92.62 86 ARG A CA 1
ATOM 673 C C . ARG A 1 86 ? -5.763 7.071 -9.068 1.00 92.62 86 ARG A C 1
ATOM 675 O O . ARG A 1 86 ? -5.490 6.406 -10.053 1.00 92.62 86 ARG A O 1
ATOM 682 N N . ALA A 1 87 ? -5.158 8.225 -8.804 1.00 95.31 87 ALA A N 1
ATOM 683 C CA . ALA A 1 87 ? -4.097 8.766 -9.651 1.00 95.31 87 ALA A CA 1
ATOM 684 C C . ALA A 1 87 ? -2.756 8.018 -9.497 1.00 95.31 87 ALA A C 1
ATOM 686 O O . ALA A 1 87 ? -1.872 8.151 -10.336 1.00 95.31 87 ALA A O 1
ATOM 687 N N . ARG A 1 88 ? -2.561 7.287 -8.390 1.00 92.12 88 ARG A N 1
ATOM 688 C CA . ARG A 1 88 ? -1.341 6.517 -8.101 1.00 92.12 88 ARG A CA 1
ATOM 689 C C . ARG A 1 88 ? -1.617 5.385 -7.121 1.00 92.12 88 ARG A C 1
ATOM 691 O O . ARG A 1 88 ? -2.393 5.556 -6.179 1.00 92.12 88 ARG A O 1
ATOM 698 N N . TYR A 1 89 ? -0.901 4.278 -7.276 1.00 95.19 89 TYR A N 1
ATOM 699 C CA . TYR A 1 89 ? -0.972 3.139 -6.367 1.00 95.19 89 TYR A CA 1
ATOM 700 C C . TYR A 1 89 ? 0.421 2.572 -6.088 1.00 95.19 89 TYR A C 1
ATOM 702 O O . TYR A 1 89 ? 1.334 2.709 -6.895 1.00 95.19 89 TYR A O 1
ATOM 710 N N . GLY A 1 90 ? 0.618 2.004 -4.900 1.00 93.81 90 GLY A N 1
ATOM 711 C CA . GLY A 1 90 ? 1.937 1.578 -4.444 1.00 93.81 90 GLY A CA 1
ATOM 712 C C . GLY A 1 90 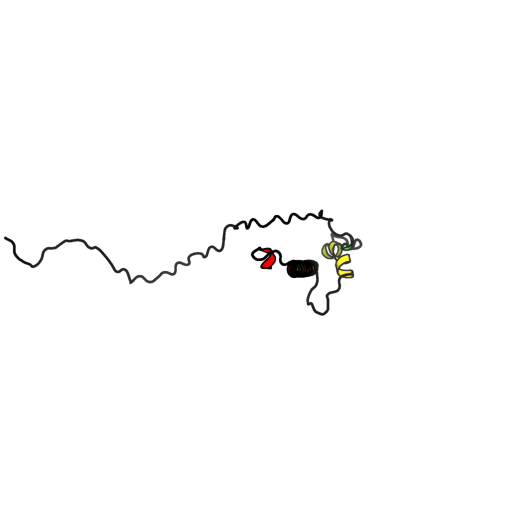? 1.929 1.082 -3.003 1.00 93.81 90 GLY A C 1
ATOM 713 O O . GLY A 1 90 ? 0.911 1.147 -2.314 1.00 93.81 90 GLY A O 1
ATOM 714 N N . ILE A 1 91 ? 3.099 0.666 -2.515 1.00 91.44 91 ILE A N 1
ATOM 715 C CA . ILE A 1 91 ? 3.272 0.104 -1.165 1.00 91.44 91 ILE A CA 1
ATOM 716 C C . ILE A 1 91 ? 2.758 1.031 -0.066 1.00 91.44 91 ILE A C 1
ATOM 718 O O . ILE A 1 91 ? 2.104 0.575 0.866 1.00 91.44 91 ILE A O 1
ATOM 722 N N . ARG A 1 92 ? 2.997 2.343 -0.170 1.00 91.44 92 ARG A N 1
ATOM 723 C CA . ARG A 1 92 ? 2.500 3.301 0.831 1.00 91.44 92 ARG A CA 1
ATOM 724 C C . ARG A 1 92 ? 0.976 3.258 0.941 1.00 91.44 92 ARG A C 1
ATOM 726 O O . ARG A 1 92 ? 0.440 3.326 2.040 1.00 91.44 92 ARG A O 1
ATOM 733 N N . THR A 1 93 ? 0.301 3.143 -0.194 1.00 95.25 93 THR A N 1
ATOM 734 C CA . THR A 1 93 ? -1.152 3.059 -0.243 1.00 95.25 93 THR A CA 1
ATOM 735 C C . THR A 1 93 ? -1.638 1.732 0.337 1.00 95.25 93 THR A C 1
ATOM 737 O O . THR A 1 93 ? -2.512 1.746 1.191 1.00 95.25 93 THR A O 1
ATOM 740 N N . GLN A 1 94 ? -0.999 0.613 -0.015 1.00 93.50 94 GLN A N 1
ATOM 741 C CA . GLN A 1 94 ? -1.311 -0.705 0.559 1.00 93.50 94 GLN A CA 1
ATOM 742 C C . GLN A 1 94 ? -1.130 -0.743 2.083 1.00 93.50 94 GLN A C 1
ATOM 744 O O . GLN A 1 94 ? -1.933 -1.333 2.801 1.00 93.50 94 GLN A O 1
ATOM 749 N N . VAL A 1 95 ? -0.067 -0.115 2.598 1.00 93.56 95 VAL A N 1
ATOM 750 C CA . VAL A 1 95 ? 0.165 -0.001 4.044 1.00 93.56 95 VAL A CA 1
ATOM 751 C C . VAL A 1 95 ? -0.911 0.864 4.692 1.00 93.56 95 VAL A C 1
ATOM 753 O O . VAL A 1 95 ? -1.435 0.479 5.731 1.00 93.56 95 VAL A O 1
ATOM 756 N N . TYR A 1 96 ? -1.268 1.994 4.079 1.00 94.69 96 TYR A N 1
ATOM 757 C CA . TYR A 1 96 ? -2.342 2.851 4.575 1.00 94.69 96 TYR A CA 1
ATOM 758 C C . TYR A 1 96 ? -3.673 2.097 4.660 1.00 94.69 96 TYR A C 1
ATOM 760 O O . TYR A 1 96 ? -4.298 2.101 5.713 1.00 94.69 96 TYR A O 1
ATOM 768 N N . GLU A 1 97 ? -4.065 1.392 3.598 1.00 94.94 97 GLU A N 1
ATOM 769 C CA . GLU A 1 97 ? -5.291 0.586 3.564 1.00 94.94 97 GLU A CA 1
ATOM 770 C C . GLU A 1 97 ? -5.303 -0.488 4.648 1.00 94.94 97 GLU A C 1
ATOM 772 O O . GLU A 1 97 ? -6.294 -0.628 5.359 1.00 94.94 97 GLU A O 1
ATOM 777 N N . ARG A 1 98 ? -4.184 -1.201 4.833 1.00 95.31 98 ARG A N 1
ATOM 778 C CA . ARG A 1 98 ? -4.064 -2.199 5.901 1.00 95.31 98 ARG A CA 1
ATOM 779 C C . ARG A 1 98 ? -4.261 -1.574 7.278 1.00 95.31 98 ARG A C 1
ATOM 781 O O . ARG A 1 98 ? -4.962 -2.151 8.097 1.00 95.31 98 ARG A O 1
ATOM 788 N N . VAL A 1 99 ? -3.656 -0.415 7.532 1.00 96.25 99 VAL A N 1
ATOM 789 C CA . VAL A 1 99 ? -3.805 0.280 8.818 1.00 96.25 99 VAL A CA 1
ATOM 790 C C . VAL A 1 99 ? -5.240 0.766 9.014 1.00 96.25 99 VAL A C 1
ATOM 792 O O . VAL A 1 99 ? -5.768 0.630 10.110 1.00 96.25 99 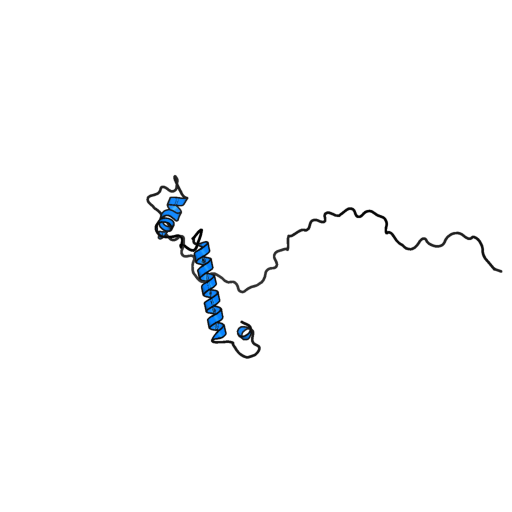VAL A O 1
ATOM 795 N N . GLN A 1 100 ? -5.892 1.294 7.974 1.00 97.00 100 GLN A N 1
ATOM 796 C CA . GLN A 1 100 ? -7.305 1.676 8.060 1.00 97.00 100 GLN A CA 1
ATOM 797 C C . GLN A 1 100 ? -8.188 0.472 8.392 1.00 97.00 100 GLN A C 1
ATOM 799 O O . GLN A 1 100 ? -9.025 0.574 9.281 1.00 97.00 100 GLN A O 1
ATOM 804 N N . GLN A 1 101 ? -7.955 -0.676 7.750 1.00 96.88 101 GLN A N 1
ATOM 805 C CA . GLN A 1 101 ? -8.690 -1.898 8.064 1.00 96.88 101 GLN A CA 1
ATOM 806 C C . GLN A 1 101 ? -8.457 -2.339 9.513 1.00 96.88 101 GLN A C 1
ATOM 808 O O . GLN A 1 101 ? -9.413 -2.591 10.229 1.00 96.88 101 GLN A O 1
ATOM 813 N N . GLN A 1 102 ? -7.205 -2.339 9.979 1.00 96.00 102 GLN A N 1
ATOM 814 C CA . GLN A 1 102 ? -6.886 -2.675 11.370 1.00 96.00 102 GLN A CA 1
ATOM 815 C C . GLN A 1 102 ? -7.576 -1.746 12.375 1.00 96.00 102 GLN A C 1
ATOM 817 O O . GLN A 1 102 ? -7.965 -2.197 13.445 1.00 96.00 102 GLN A O 1
ATOM 822 N N . LEU A 1 103 ? -7.729 -0.457 12.056 1.00 95.62 103 LEU A N 1
ATOM 823 C CA . LEU A 1 103 ? -8.478 0.468 12.907 1.00 95.62 103 LEU A CA 1
ATOM 824 C C . LEU A 1 103 ? -9.965 0.110 12.953 1.00 95.62 103 LEU A C 1
ATOM 826 O O . LEU A 1 103 ? -10.534 0.116 14.037 1.00 95.62 103 LEU A O 1
ATOM 830 N N . VAL A 1 104 ? -10.574 -0.215 11.809 1.00 96.69 104 VAL A N 1
ATOM 831 C CA . VAL A 1 104 ? -11.970 -0.680 11.758 1.00 96.69 104 VAL A CA 1
ATOM 832 C C . VAL A 1 104 ? -12.140 -1.939 12.604 1.00 96.69 104 VAL A C 1
ATOM 834 O O . VAL A 1 104 ? -13.011 -1.966 13.464 1.00 96.69 104 VAL A O 1
ATOM 837 N N . ASP A 1 105 ? -11.253 -2.922 12.444 1.00 94.88 105 ASP A N 1
ATOM 838 C CA . ASP A 1 105 ? -11.311 -4.179 13.192 1.00 94.88 105 ASP A CA 1
ATOM 839 C C . ASP A 1 105 ? -11.239 -3.940 14.718 1.00 94.88 105 ASP A C 1
ATOM 841 O O . ASP A 1 105 ? -11.996 -4.541 15.478 1.00 94.88 105 ASP A O 1
ATOM 845 N N . ILE A 1 106 ? -10.370 -3.023 15.172 1.00 91.62 106 ILE A N 1
ATOM 846 C CA . ILE A 1 106 ? -10.253 -2.643 16.593 1.00 91.62 106 ILE A CA 1
ATOM 847 C C . ILE A 1 106 ? -11.540 -1.985 17.105 1.00 91.62 106 ILE A C 1
ATOM 849 O O . ILE A 1 106 ? -11.965 -2.257 18.228 1.00 91.62 106 ILE A O 1
ATOM 853 N N . LEU A 1 107 ? -12.149 -1.103 16.308 1.00 92.62 107 LEU A N 1
ATOM 854 C CA . LEU A 1 107 ? -13.390 -0.426 16.688 1.00 92.62 107 LEU A CA 1
ATOM 855 C C . LEU A 1 107 ? -14.562 -1.409 16.765 1.00 92.62 107 LEU A C 1
ATOM 857 O O . LEU A 1 107 ? -15.348 -1.339 17.708 1.00 92.62 107 LEU A O 1
ATOM 861 N N . ASP A 1 108 ? -14.651 -2.351 15.828 1.00 95.19 108 ASP A N 1
ATOM 862 C CA . ASP A 1 108 ? -15.678 -3.393 15.840 1.00 95.19 108 ASP A CA 1
ATOM 863 C C . ASP A 1 108 ? -15.515 -4.327 17.053 1.00 95.19 108 ASP A C 1
ATOM 865 O O . ASP A 1 108 ? -16.498 -4.671 17.715 1.00 95.19 108 ASP A O 1
ATOM 869 N N . GLU A 1 109 ? -14.278 -4.697 17.401 1.00 92.19 109 GLU A N 1
ATOM 870 C CA . GLU A 1 109 ? -13.983 -5.499 18.594 1.00 92.19 109 GLU A CA 1
ATOM 871 C C . GLU A 1 109 ? -14.361 -4.767 19.892 1.00 92.19 109 GLU A C 1
ATOM 873 O O . GLU A 1 109 ? -14.973 -5.370 20.783 1.00 92.19 109 GLU A O 1
ATOM 878 N N . ALA A 1 110 ? -14.045 -3.472 19.986 1.00 91.25 110 ALA A N 1
ATOM 879 C CA . ALA A 1 110 ? -14.399 -2.631 21.128 1.00 91.25 110 ALA A CA 1
ATOM 880 C C . ALA A 1 110 ? -15.918 -2.438 21.246 1.00 91.25 110 ALA A C 1
ATOM 882 O O . ALA A 1 110 ? -16.471 -2.560 22.338 1.00 91.25 110 ALA A O 1
ATOM 883 N N . ALA A 1 111 ? -16.619 -2.228 20.129 1.00 90.56 111 ALA A N 1
ATOM 884 C CA . ALA A 1 111 ? -18.075 -2.110 20.113 1.00 90.56 111 ALA A CA 1
ATOM 885 C C . ALA A 1 111 ? -18.768 -3.410 20.556 1.00 90.56 111 ALA A C 1
ATOM 887 O O . ALA A 1 111 ? -19.776 -3.371 21.265 1.00 90.56 111 ALA A O 1
ATOM 888 N N . ALA A 1 112 ? -18.220 -4.567 20.171 1.00 94.31 112 ALA A N 1
ATOM 889 C CA . ALA A 1 112 ? -18.708 -5.868 20.619 1.00 94.31 112 ALA A CA 1
ATOM 890 C C . ALA A 1 112 ? -18.405 -6.140 22.106 1.00 94.31 112 ALA A C 1
ATOM 892 O O . ALA A 1 112 ? -19.149 -6.874 22.758 1.00 94.31 112 ALA A O 1
ATOM 893 N N . ASN A 1 113 ? -17.337 -5.544 22.648 1.00 92.44 113 ASN A N 1
ATOM 894 C CA . ASN A 1 113 ? -16.863 -5.752 24.017 1.00 92.44 113 ASN A CA 1
ATOM 895 C C . ASN A 1 113 ? -16.512 -4.415 24.700 1.00 92.44 113 ASN A C 1
ATOM 897 O O . ASN A 1 113 ? -15.338 -4.162 24.978 1.00 92.44 113 ASN A O 1
ATOM 901 N N . PRO A 1 114 ? -17.503 -3.577 25.053 1.00 87.69 114 PRO A N 1
ATOM 902 C CA . PRO A 1 114 ? -17.273 -2.202 25.517 1.00 87.69 114 PRO A CA 1
ATOM 903 C C . PRO A 1 114 ? -16.640 -2.098 26.918 1.00 87.69 114 PRO A C 1
ATOM 905 O O . PRO A 1 114 ? -16.610 -1.028 27.514 1.00 87.69 114 PRO A O 1
ATOM 908 N N . GLY A 1 115 ? -16.162 -3.198 27.500 1.00 88.75 115 GLY A N 1
ATOM 909 C CA . GLY A 1 115 ? -15.661 -3.222 28.870 1.00 88.75 115 GLY A CA 1
ATOM 910 C C . GLY A 1 115 ? -16.744 -2.926 29.914 1.00 88.75 115 GLY A C 1
ATOM 911 O O . GLY A 1 115 ? -17.945 -2.898 29.640 1.00 88.75 115 GLY A O 1
ATOM 912 N N . ALA A 1 116 ? -16.314 -2.754 31.163 1.00 90.56 116 ALA A N 1
ATOM 913 C CA . ALA A 1 116 ? -17.215 -2.379 32.245 1.00 90.56 116 ALA A CA 1
ATOM 914 C C . ALA A 1 116 ? -17.465 -0.864 32.244 1.00 90.56 116 ALA A C 1
ATOM 916 O O . ALA A 1 116 ? -16.633 -0.075 31.796 1.00 90.56 116 ALA A O 1
ATOM 917 N N . SER A 1 117 ? -18.592 -0.440 32.818 1.00 90.25 117 SER A N 1
ATOM 918 C CA . SER A 1 117 ? -18.890 0.984 32.959 1.00 90.25 117 SER A CA 1
ATOM 919 C C . SER A 1 117 ? -17.768 1.734 33.687 1.00 90.25 117 SER A C 1
ATOM 921 O O . SER A 1 117 ? -17.404 1.383 34.809 1.00 90.25 117 SER A O 1
ATOM 923 N N . GLY A 1 118 ? -17.252 2.793 33.064 1.00 90.69 118 GLY A N 1
ATOM 924 C CA . GLY A 1 118 ? -16.193 3.649 33.592 1.00 90.69 118 GLY A CA 1
ATOM 925 C C . GLY A 1 118 ? -14.767 3.255 33.196 1.00 90.69 118 GLY A C 1
ATOM 926 O O . GLY A 1 118 ? -13.843 3.987 33.562 1.00 90.69 118 GLY A O 1
ATOM 927 N N . THR A 1 119 ? -14.557 2.159 32.454 1.00 91.31 119 THR A N 1
ATOM 928 C CA . THR A 1 119 ? -13.215 1.785 31.974 1.00 91.31 119 THR A CA 1
ATOM 929 C C . THR A 1 119 ? -12.803 2.577 30.727 1.00 91.31 119 THR A C 1
ATOM 931 O O . THR A 1 119 ? -13.582 3.357 30.174 1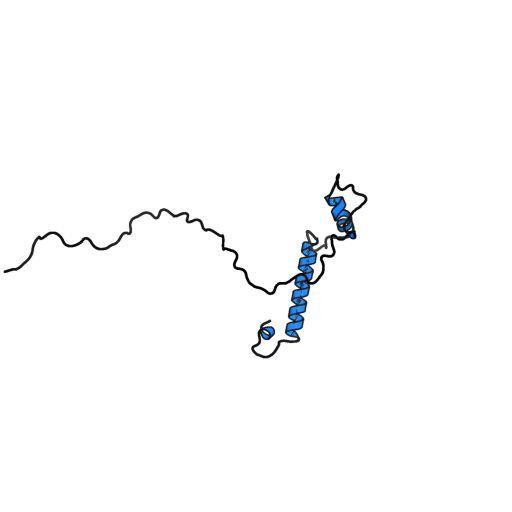.00 91.31 119 THR A O 1
ATOM 934 N N . VAL A 1 120 ? -11.535 2.457 30.318 1.00 85.00 120 VAL A N 1
ATOM 935 C CA . VAL A 1 120 ? -11.017 3.146 29.121 1.00 85.00 120 VAL A CA 1
ATOM 936 C C . VAL A 1 120 ? -11.603 2.532 27.855 1.00 85.00 120 VAL A C 1
ATOM 938 O O . VAL A 1 120 ? -11.923 3.253 26.919 1.00 85.00 120 VAL A O 1
ATOM 941 N N . GLU A 1 121 ? -11.801 1.221 27.866 1.00 84.81 121 GLU A N 1
ATOM 942 C CA . GLU A 1 121 ? -12.351 0.428 26.771 1.00 84.81 121 GLU A CA 1
ATOM 943 C C . GLU A 1 121 ? -13.783 0.862 26.428 1.00 84.81 121 GLU A C 1
ATOM 945 O O . GLU A 1 121 ? -14.130 0.904 25.257 1.00 84.81 121 GLU A O 1
ATOM 950 N N . GLN A 1 122 ? -14.572 1.309 27.416 1.00 88.69 122 GLN A N 1
ATOM 951 C CA . GLN A 1 122 ? -15.922 1.847 27.190 1.00 88.69 122 GLN A CA 1
ATOM 952 C C . GLN A 1 122 ? -15.939 3.196 26.456 1.00 88.69 122 GLN A C 1
ATOM 954 O O . GLN A 1 122 ? -16.993 3.664 26.030 1.00 88.69 122 GLN A O 1
ATOM 959 N N . LYS A 1 123 ? -14.798 3.887 26.387 1.00 85.75 123 LYS A N 1
ATOM 960 C CA . LYS A 1 123 ? -14.696 5.218 25.770 1.00 85.75 123 LYS A CA 1
ATOM 961 C C . LYS A 1 123 ? -14.280 5.168 24.302 1.00 85.75 123 LYS A C 1
ATOM 963 O O . LYS A 1 123 ? -14.215 6.232 23.687 1.00 85.75 123 LYS A O 1
ATOM 968 N N . ILE A 1 124 ? -13.922 3.987 23.804 1.00 82.19 124 ILE A N 1
ATOM 969 C CA . ILE A 1 124 ? -13.600 3.725 22.397 1.00 82.19 124 ILE A CA 1
ATOM 970 C C . ILE A 1 124 ? -14.917 3.542 21.646 1.00 82.19 124 ILE A C 1
ATOM 972 O O . ILE A 1 124 ? -15.049 4.176 20.577 1.00 82.19 124 ILE A O 1
#

Sequence (124 aa):
MNIQMLNRNLALARRACAACQPQREDTGKVDFYQPSVRLEGPSLRPTAPYAGYPRSYLDPNTSPSKDFYQYALGGYEARTEIPADRARYGIRTQVYERVQQQLVDILDEAAANPGASGTVEQKI

pLDDT: mean 76.23, std 22.51, range [32.47, 98.25]